Protein AF-A0A530ACV4-F1 (afdb_monomer_lite)

Structure (mmCIF, N/CA/C/O backbone):
data_AF-A0A530ACV4-F1
#
_entry.id   AF-A0A530ACV4-F1
#
loop_
_atom_site.group_PDB
_atom_site.id
_atom_site.type_symbol
_atom_site.label_atom_id
_atom_site.label_alt_id
_atom_site.label_comp_id
_atom_site.label_asym_id
_atom_site.label_entity_id
_atom_site.label_seq_id
_atom_site.pdbx_PDB_ins_code
_atom_site.Cartn_x
_atom_site.Cartn_y
_atom_site.Cartn_z
_atom_site.occupancy
_atom_site.B_iso_or_equiv
_atom_site.auth_seq_id
_atom_site.auth_comp_id
_atom_site.auth_asym_id
_atom_site.auth_atom_id
_atom_site.pdbx_PDB_model_num
ATOM 1 N N . MET A 1 1 ? -15.180 -3.556 -0.490 1.00 85.62 1 MET A N 1
ATOM 2 C CA . MET A 1 1 ? -13.977 -3.959 -1.242 1.00 85.62 1 MET A CA 1
ATOM 3 C C . MET A 1 1 ? -13.463 -2.845 -2.150 1.00 85.62 1 MET A C 1
ATOM 5 O O . MET A 1 1 ? -14.181 -2.395 -3.039 1.00 85.62 1 MET A O 1
ATOM 9 N N . LYS A 1 2 ? -12.233 -2.392 -1.903 1.00 95.75 2 LYS A N 1
ATOM 10 C CA . LYS A 1 2 ? -11.488 -1.381 -2.664 1.00 95.75 2 LYS A CA 1
ATOM 11 C C . LYS A 1 2 ? -10.235 -2.018 -3.272 1.00 95.75 2 LYS A C 1
ATOM 13 O O . LYS A 1 2 ? -9.668 -2.937 -2.683 1.00 95.75 2 LYS A O 1
ATOM 18 N N . GLU A 1 3 ? -9.816 -1.525 -4.431 1.00 97.25 3 GLU A N 1
ATOM 19 C CA . GLU A 1 3 ? -8.590 -1.936 -5.121 1.00 97.25 3 GLU A CA 1
ATOM 20 C C . GLU A 1 3 ? -7.771 -0.697 -5.495 1.00 97.25 3 GLU A C 1
ATOM 22 O O . GLU A 1 3 ? -8.332 0.351 -5.816 1.00 97.25 3 GLU A O 1
ATOM 27 N N . PHE A 1 4 ? -6.450 -0.835 -5.456 1.00 98.06 4 PHE A N 1
ATOM 28 C CA . PHE A 1 4 ? -5.502 0.138 -5.975 1.00 98.06 4 PHE A CA 1
ATOM 29 C C . PHE A 1 4 ? -4.545 -0.547 -6.954 1.00 98.06 4 PHE A C 1
ATOM 31 O O . PHE A 1 4 ? -4.031 -1.629 -6.666 1.00 98.06 4 PHE A O 1
ATOM 38 N N . GLN A 1 5 ? -4.292 0.106 -8.088 1.00 98.19 5 GLN A N 1
ATOM 39 C CA . GLN A 1 5 ? -3.361 -0.343 -9.123 1.00 98.19 5 GLN A CA 1
ATOM 40 C C . GLN A 1 5 ? -2.258 0.707 -9.280 1.00 98.19 5 GLN A C 1
ATOM 42 O O . GLN A 1 5 ? -2.536 1.833 -9.703 1.00 98.19 5 GLN A O 1
ATOM 47 N N . CYS A 1 6 ? -1.011 0.354 -8.956 1.00 98.00 6 CYS A N 1
ATOM 48 C CA . CYS A 1 6 ? 0.115 1.291 -9.016 1.00 98.00 6 CYS A CA 1
ATOM 49 C C . CYS A 1 6 ? 0.366 1.787 -10.445 1.00 98.00 6 CYS A C 1
ATOM 51 O O . CYS A 1 6 ? 0.635 2.970 -10.640 1.00 98.00 6 CYS A O 1
ATOM 53 N N . GLY A 1 7 ? 0.137 0.932 -11.447 1.00 96.94 7 GLY A N 1
ATOM 54 C CA . GLY A 1 7 ? 0.226 1.270 -12.871 1.00 96.94 7 GLY A CA 1
ATOM 55 C C . GLY A 1 7 ? -0.647 2.447 -13.327 1.00 96.94 7 GLY A C 1
ATOM 56 O O . GLY A 1 7 ? -0.388 3.023 -14.380 1.00 96.94 7 GLY A O 1
ATOM 57 N N . SER A 1 8 ? -1.652 2.847 -12.536 1.00 95.75 8 SER A N 1
ATOM 58 C CA . SER A 1 8 ? -2.449 4.056 -12.797 1.00 95.75 8 SER A CA 1
ATOM 59 C C . SER A 1 8 ? -1.700 5.365 -12.510 1.00 95.75 8 SER A C 1
ATOM 61 O O . SER A 1 8 ? -2.053 6.404 -13.066 1.00 95.75 8 SER A O 1
ATOM 63 N N . LEU A 1 9 ? -0.670 5.319 -11.658 1.00 95.88 9 LEU A N 1
ATOM 64 C CA . LEU A 1 9 ? 0.156 6.463 -11.265 1.00 95.88 9 LEU A CA 1
ATOM 65 C C . LEU A 1 9 ? 1.598 6.337 -11.764 1.00 95.88 9 LEU A C 1
ATOM 67 O O . LEU A 1 9 ? 2.188 7.330 -12.183 1.00 95.88 9 LEU A O 1
ATOM 71 N N . VAL A 1 10 ? 2.163 5.129 -11.718 1.00 96.00 10 VAL A N 1
ATOM 72 C CA . VAL A 1 10 ? 3.550 4.834 -12.090 1.00 96.00 10 VAL 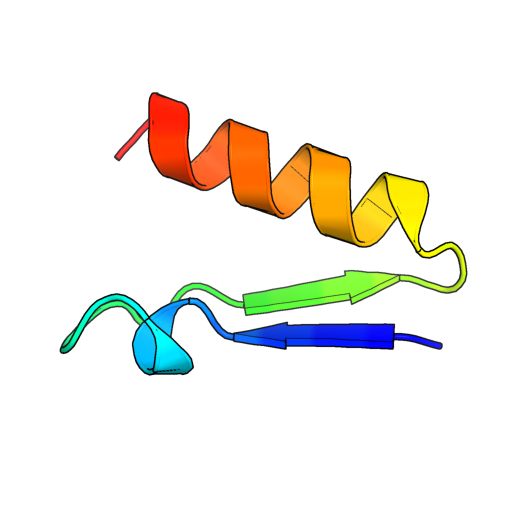A CA 1
ATOM 73 C C . VAL A 1 10 ? 3.548 3.944 -13.334 1.00 96.00 10 VAL A C 1
ATOM 75 O O . VAL A 1 10 ? 3.309 2.739 -13.223 1.00 96.00 10 VAL A O 1
ATOM 78 N N . PRO A 1 11 ? 3.810 4.502 -14.531 1.00 96.44 11 PRO A N 1
ATOM 79 C CA . PRO A 1 11 ? 3.865 3.715 -15.756 1.00 96.44 11 PRO A CA 1
ATOM 80 C C . PRO A 1 11 ? 4.873 2.565 -15.646 1.00 96.44 11 PRO A C 1
ATOM 82 O O . PRO A 1 11 ? 6.030 2.780 -15.292 1.00 96.44 11 PRO A O 1
ATOM 85 N N . GLY A 1 12 ? 4.431 1.347 -15.967 1.00 96.25 12 GLY A N 1
ATOM 86 C CA . GLY A 1 12 ? 5.264 0.141 -15.919 1.00 96.25 12 GLY A CA 1
ATOM 87 C C . GLY A 1 12 ? 5.342 -0.550 -14.553 1.00 96.25 12 GLY A C 1
ATOM 88 O O . GLY A 1 12 ? 6.067 -1.531 -14.433 1.00 96.25 12 GLY A O 1
ATOM 89 N N . CYS A 1 13 ? 4.613 -0.077 -13.536 1.00 97.69 13 CYS A N 1
ATOM 90 C CA . CYS A 1 13 ? 4.480 -0.800 -12.274 1.00 97.69 13 CYS A CA 1
ATOM 91 C C . CYS A 1 13 ? 3.259 -1.734 -12.288 1.00 97.69 13 CYS A C 1
ATOM 93 O O . CYS A 1 13 ? 2.120 -1.275 -12.383 1.00 97.69 13 CYS A O 1
ATOM 95 N N . ASP A 1 14 ? 3.498 -3.035 -12.119 1.00 97.56 14 ASP A N 1
ATOM 96 C CA . ASP A 1 14 ? 2.452 -4.071 -12.117 1.00 97.56 14 ASP A CA 1
ATOM 97 C C . ASP A 1 14 ? 1.872 -4.362 -10.719 1.00 97.56 14 ASP A C 1
ATOM 99 O O . ASP A 1 14 ? 1.029 -5.243 -10.547 1.00 97.56 14 ASP A O 1
ATOM 103 N N . TRP A 1 15 ? 2.316 -3.637 -9.689 1.00 98.12 15 TRP A N 1
ATOM 104 C CA . TRP A 1 15 ? 1.849 -3.857 -8.323 1.00 98.12 15 TRP A CA 1
ATOM 105 C C . TRP A 1 15 ? 0.391 -3.410 -8.141 1.00 98.12 15 TRP A C 1
ATOM 107 O O . TRP A 1 15 ? -0.004 -2.310 -8.541 1.00 98.12 15 TRP A O 1
ATOM 117 N N . HIS A 1 16 ? -0.412 -4.245 -7.481 1.00 97.94 16 HIS A N 1
ATOM 118 C CA . HIS A 1 16 ? -1.801 -3.943 -7.144 1.00 97.94 16 HIS A CA 1
ATOM 119 C C . HIS A 1 16 ? -2.204 -4.588 -5.812 1.00 97.94 16 HIS A C 1
ATOM 121 O O . HIS A 1 16 ? -1.639 -5.597 -5.389 1.00 97.94 16 HIS A O 1
ATOM 127 N N . THR A 1 17 ? -3.188 -4.002 -5.126 1.00 97.81 17 THR A N 1
ATOM 128 C CA . THR A 1 17 ? -3.705 -4.544 -3.863 1.00 97.81 17 THR A CA 1
ATOM 129 C C . THR A 1 17 ? -5.202 -4.324 -3.706 1.00 97.81 17 THR A C 1
ATOM 131 O O . THR A 1 17 ? -5.762 -3.359 -4.220 1.00 97.81 17 THR A O 1
ATOM 134 N N . ARG A 1 18 ? -5.844 -5.211 -2.942 1.00 97.81 18 ARG A N 1
ATOM 135 C CA . ARG A 1 18 ? -7.279 -5.194 -2.644 1.00 97.81 18 ARG A CA 1
ATOM 136 C C . ARG A 1 18 ? -7.521 -5.466 -1.162 1.00 97.81 18 ARG A C 1
ATOM 138 O O . ARG A 1 18 ? -6.919 -6.385 -0.603 1.00 97.81 18 ARG A O 1
ATOM 145 N N . ALA A 1 19 ? -8.44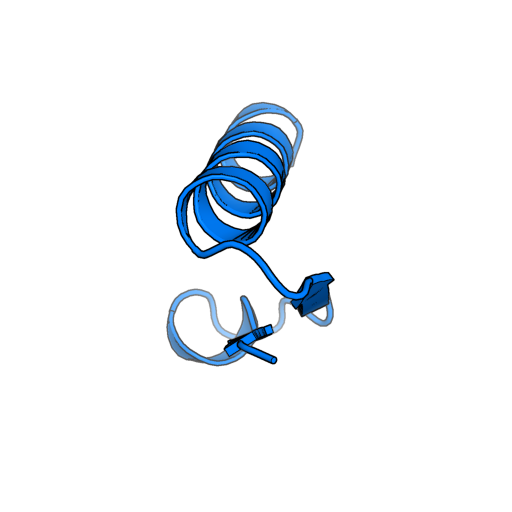1 -4.717 -0.558 1.00 98.00 19 ALA A N 1
ATOM 146 C CA . ALA A 1 19 ? -8.919 -4.946 0.806 1.00 98.00 19 ALA A CA 1
ATOM 147 C C . ALA A 1 19 ? -10.377 -4.485 0.980 1.00 98.00 19 ALA A C 1
ATOM 149 O O . ALA 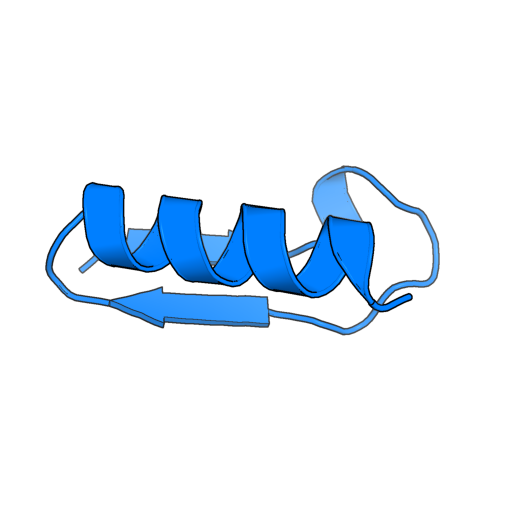A 1 19 ? -10.939 -3.802 0.120 1.00 98.00 19 ALA A O 1
ATOM 150 N N . GLU A 1 20 ? -11.023 -4.879 2.077 1.00 97.94 20 GLU A N 1
ATOM 151 C CA . GLU A 1 20 ? -12.360 -4.365 2.412 1.00 97.94 20 GLU A CA 1
ATOM 152 C C . GLU A 1 20 ? -12.312 -2.923 2.908 1.00 97.94 20 GLU A C 1
ATOM 154 O O . GLU A 1 20 ? -13.185 -2.123 2.568 1.00 97.94 20 GLU A O 1
ATOM 159 N N . GLU A 1 21 ? -11.272 -2.606 3.672 1.00 98.00 21 GLU A N 1
ATOM 160 C CA . GLU A 1 21 ? -11.087 -1.337 4.353 1.00 98.00 21 GLU A CA 1
ATOM 161 C C . GLU A 1 21 ? -10.137 -0.438 3.553 1.00 98.00 21 GLU A C 1
ATOM 163 O O . GLU A 1 21 ? -9.128 -0.888 3.003 1.00 98.00 21 GLU A O 1
ATOM 168 N N . GLU A 1 22 ? -10.489 0.841 3.431 1.00 97.50 22 GLU A N 1
ATOM 169 C CA . GLU A 1 22 ? -9.739 1.777 2.593 1.00 97.50 22 GLU A CA 1
ATOM 170 C C . GLU A 1 22 ? -8.369 2.109 3.195 1.00 97.50 22 GLU A C 1
ATOM 172 O O . GLU A 1 22 ? -7.390 2.179 2.450 1.00 97.50 22 GLU A O 1
ATOM 177 N N . ALA A 1 23 ? -8.250 2.243 4.524 1.00 98.06 23 ALA A N 1
ATOM 178 C CA . ALA A 1 23 ? -6.957 2.521 5.143 1.00 98.06 23 ALA A CA 1
ATOM 179 C C . ALA A 1 23 ? -5.973 1.361 4.956 1.00 98.06 23 ALA A C 1
ATOM 181 O O . ALA A 1 23 ? -4.778 1.608 4.797 1.00 98.06 23 ALA A O 1
ATOM 182 N N . GLU A 1 24 ? -6.446 0.115 4.900 1.00 98.38 24 GLU A N 1
ATOM 183 C CA . GLU A 1 24 ? -5.614 -1.037 4.557 1.00 98.38 24 GLU A CA 1
ATOM 184 C C . GLU A 1 24 ? -5.067 -0.969 3.121 1.00 98.38 24 GLU A C 1
ATOM 186 O O . GLU A 1 24 ? -3.868 -1.182 2.920 1.00 98.38 24 GLU A O 1
ATOM 191 N N . VAL A 1 25 ? -5.896 -0.609 2.130 1.00 98.19 25 VAL A N 1
ATOM 192 C CA . VAL A 1 25 ? -5.422 -0.375 0.750 1.00 98.19 25 VAL A CA 1
ATOM 193 C C . VAL A 1 25 ? -4.358 0.724 0.733 1.00 98.19 25 VAL A C 1
ATOM 195 O O . 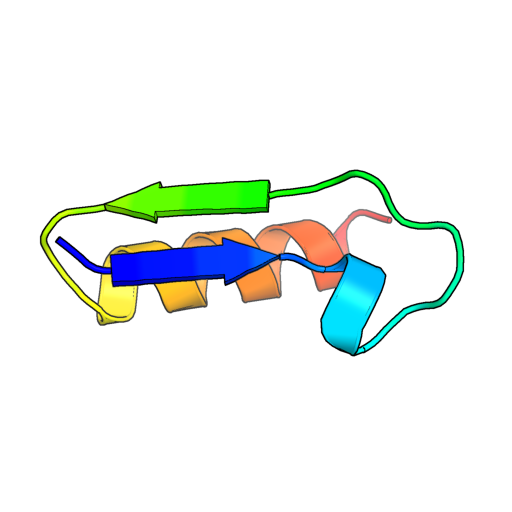VAL A 1 25 ? -3.287 0.542 0.152 1.00 98.19 25 VAL A O 1
ATOM 198 N N . MET A 1 26 ? -4.622 1.841 1.415 1.00 97.62 26 MET A N 1
ATOM 199 C CA . MET A 1 26 ? -3.717 2.991 1.452 1.00 97.62 26 MET A CA 1
ATOM 200 C C . MET A 1 26 ? -2.397 2.677 2.163 1.00 97.62 26 MET A C 1
ATOM 202 O O . MET A 1 26 ? -1.341 3.090 1.686 1.00 97.62 26 MET A O 1
ATOM 206 N N . ARG A 1 27 ? -2.421 1.920 3.269 1.00 98.00 27 ARG A N 1
ATOM 207 C CA . ARG A 1 27 ? -1.206 1.484 3.978 1.00 98.00 27 ARG A CA 1
ATOM 208 C C . ARG A 1 27 ? -0.284 0.694 3.063 1.00 98.00 27 ARG A C 1
ATOM 210 O O . ARG A 1 27 ? 0.878 1.060 2.934 1.00 98.00 27 ARG A O 1
ATOM 217 N N . ARG A 1 28 ? -0.822 -0.335 2.404 1.00 98.06 28 ARG A N 1
ATOM 218 C CA . ARG A 1 28 ? -0.060 -1.195 1.489 1.00 98.06 28 ARG A CA 1
ATOM 219 C C . ARG A 1 28 ? 0.475 -0.404 0.296 1.00 98.06 28 ARG A C 1
ATOM 221 O O . ARG A 1 28 ? 1.61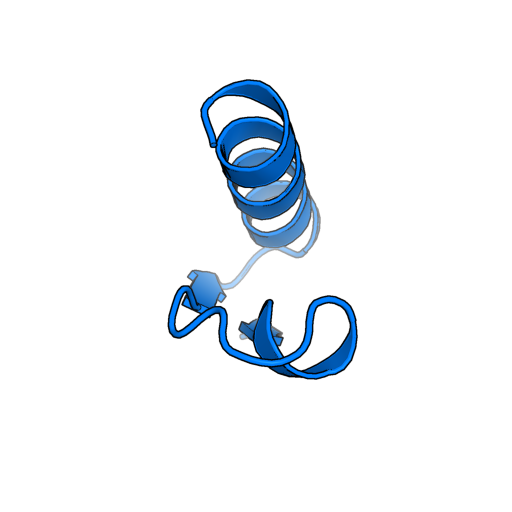0 -0.610 -0.111 1.00 98.06 28 ARG A O 1
ATOM 228 N N . ALA A 1 29 ? -0.324 0.519 -0.250 1.00 97.88 29 ALA A N 1
ATOM 229 C CA . ALA A 1 29 ? 0.112 1.372 -1.355 1.00 97.88 29 ALA A CA 1
ATOM 230 C C . ALA A 1 29 ? 1.289 2.273 -0.948 1.00 97.88 29 ALA A C 1
ATOM 232 O O . ALA A 1 29 ? 2.269 2.378 -1.681 1.00 97.88 29 ALA A O 1
ATOM 233 N N . VAL A 1 30 ? 1.223 2.893 0.235 1.00 97.44 30 VAL A N 1
ATOM 234 C CA . VAL A 1 30 ? 2.311 3.732 0.766 1.00 97.44 30 VAL A CA 1
ATOM 235 C C . VAL A 1 30 ? 3.555 2.916 1.105 1.00 97.44 30 VAL A C 1
ATOM 237 O O . VAL A 1 30 ? 4.661 3.398 0.884 1.00 97.44 30 VAL A O 1
ATOM 240 N N . GLU A 1 31 ? 3.391 1.709 1.639 1.00 98.06 31 GLU A N 1
ATOM 241 C CA . GLU A 1 31 ? 4.491 0.778 1.906 1.00 98.06 31 GLU A CA 1
ATOM 242 C C . GLU A 1 31 ? 5.223 0.408 0.613 1.00 98.06 31 GLU A C 1
ATOM 244 O O . GLU A 1 31 ? 6.423 0.645 0.510 1.00 98.06 31 GLU A O 1
ATOM 249 N N . HIS A 1 32 ? 4.490 -0.013 -0.422 1.00 97.38 32 HIS A N 1
ATOM 250 C CA . HIS A 1 32 ? 5.060 -0.294 -1.740 1.00 97.38 32 HIS A CA 1
ATOM 251 C C . HIS A 1 32 ? 5.862 0.893 -2.298 1.00 97.38 32 HIS A C 1
ATOM 253 O O . HIS A 1 32 ? 7.005 0.713 -2.712 1.00 97.38 32 HIS A O 1
ATOM 259 N N . MET A 1 33 ? 5.307 2.111 -2.241 1.00 95.06 33 MET A N 1
ATOM 260 C CA . MET A 1 33 ? 5.988 3.326 -2.714 1.00 95.06 33 MET A CA 1
ATOM 261 C C . MET A 1 33 ? 7.258 3.684 -1.923 1.00 95.06 33 MET A C 1
ATOM 263 O O . MET A 1 33 ? 8.049 4.498 -2.389 1.00 95.06 33 MET A O 1
ATOM 267 N N . ARG A 1 34 ? 7.441 3.157 -0.707 1.00 96.19 34 ARG A N 1
ATOM 268 C CA . ARG A 1 34 ? 8.652 3.384 0.101 1.00 96.19 34 ARG A CA 1
ATOM 269 C C . ARG A 1 34 ? 9.743 2.352 -0.167 1.00 96.19 34 ARG A C 1
ATOM 271 O O . ARG A 1 34 ? 10.907 2.651 0.083 1.00 96.19 34 ARG A O 1
ATOM 278 N N . GLU A 1 35 ? 9.368 1.157 -0.608 1.00 92.75 35 GLU A N 1
ATOM 279 C CA . GLU A 1 35 ? 10.265 0.002 -0.742 1.00 92.75 35 GLU A CA 1
ATOM 280 C C . GLU A 1 35 ? 10.720 -0.269 -2.186 1.00 92.75 35 GLU A C 1
ATOM 282 O O . GLU A 1 35 ? 11.580 -1.124 -2.394 1.00 92.75 35 GLU A O 1
ATOM 287 N N . THR A 1 36 ? 10.161 0.447 -3.169 1.00 79.50 36 THR A N 1
ATOM 288 C CA . THR A 1 36 ? 10.407 0.266 -4.614 1.00 79.50 36 THR A CA 1
ATOM 289 C C . THR A 1 36 ? 10.911 1.557 -5.244 1.00 79.50 36 THR A C 1
ATOM 291 O O . THR A 1 36 ? 11.854 1.477 -6.062 1.00 79.50 36 THR A O 1
#

Sequence (36 aa):
MKEFQCGSLVPGCDWHTRAEEEAEVMRRAVEHMRET

Radius of gyration: 9.37 Å; chains: 1; bounding box: 24×12×21 Å

pLDDT: mean 96.42, std 3.62, range [79.5, 98.38]

Foldseek 3Di:
DDKDACCVPDPPDRDMDDDPDPVVRVVVVVVVV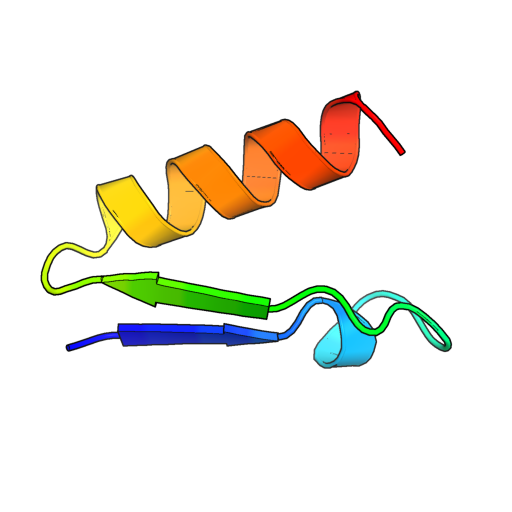VPD

Secondary structure (DSSP, 8-state):
-EEEEGGGTSTT---EEEESSHHHHHHHHHHHHHH-